Protein AF-A0A1J6K9T5-F1 (afdb_monomer_lite)

Radius of gyration: 29.62 Å; chains: 1; bounding box: 65×17×85 Å

Foldseek 3Di:
DVVVVVVVVVVVVVVVVVVVVVVLVVQCVVCVVVVHHSVPADSVNVVVVVVVCVVVVVVVVVVVVVVVVVVVVVVVVVVVVVVVVVVVVVD

InterPro domains:
  IPR015425 Formin, FH2 domain [PF02181] (2-58)
  IPR015425 Formin, FH2 domain [PS51444] (1-83)
  IPR042201 Formin, FH2 domain superfamily [G3DSA:1.20.58.2220] (1-91)
  IPR051144 Formin homology domain-containing protein [PTHR45733] (2-87)

pLDDT: mean 90.27, std 10.92, range [45.72, 98.5]

Structure (mmCIF, N/CA/C/O backbone):
data_AF-A0A1J6K9T5-F1
#
_entry.id   AF-A0A1J6K9T5-F1
#
loop_
_atom_site.group_PDB
_atom_site.id
_atom_site.type_symbol
_atom_site.label_atom_id
_atom_site.label_alt_id
_atom_site.label_comp_id
_atom_site.label_asym_id
_atom_site.label_entity_id
_atom_site.label_seq_id
_atom_site.pdbx_PDB_ins_code
_atom_site.Cartn_x
_atom_site.Cartn_y
_atom_site.Cartn_z
_atom_site.occupancy
_atom_site.B_iso_or_equiv
_atom_site.auth_seq_id
_atom_site.auth_comp_id
_atom_site.auth_asym_id
_atom_site.auth_atom_id
_atom_site.pdbx_PDB_model_num
ATOM 1 N N . ALA A 1 1 ? 36.178 0.119 -24.016 1.00 87.69 1 ALA A N 1
ATOM 2 C CA . ALA A 1 1 ? 35.759 1.183 -23.076 1.00 87.69 1 ALA A CA 1
ATOM 3 C C . ALA A 1 1 ? 34.384 1.752 -23.434 1.00 87.69 1 ALA A C 1
ATOM 5 O O . ALA A 1 1 ? 33.421 1.322 -22.823 1.00 87.69 1 ALA A O 1
ATOM 6 N N . LEU A 1 2 ? 34.241 2.648 -24.427 1.00 96.50 2 LEU A N 1
ATOM 7 C CA . LEU A 1 2 ? 32.929 3.256 -24.735 1.00 96.50 2 LEU A CA 1
ATOM 8 C C . LEU A 1 2 ? 31.887 2.240 -25.234 1.00 96.50 2 LEU A C 1
ATOM 10 O O . LEU A 1 2 ? 30.758 2.247 -24.765 1.00 96.50 2 LEU A O 1
ATOM 14 N N . LYS A 1 3 ? 32.263 1.342 -26.153 1.00 96.75 3 LYS A N 1
ATOM 15 C CA . LYS A 1 3 ? 31.347 0.308 -26.670 1.00 96.75 3 LYS A CA 1
ATOM 16 C C . LYS A 1 3 ? 30.861 -0.639 -25.571 1.00 96.75 3 LYS A C 1
ATOM 18 O O . LYS A 1 3 ? 29.675 -0.936 -25.504 1.00 96.75 3 LYS A O 1
ATOM 23 N N . ASP A 1 4 ? 31.769 -1.058 -24.694 1.00 96.69 4 ASP A N 1
ATOM 24 C CA . ASP A 1 4 ? 31.436 -1.942 -23.574 1.00 96.69 4 ASP A CA 1
ATOM 25 C C . ASP A 1 4 ? 30.520 -1.228 -22.581 1.00 96.69 4 ASP A C 1
ATOM 27 O O . ASP A 1 4 ? 29.524 -1.802 -22.156 1.00 96.69 4 ASP A O 1
ATOM 31 N N . PHE A 1 5 ? 30.808 0.041 -22.273 1.00 97.44 5 PHE A N 1
ATOM 32 C CA . PHE A 1 5 ? 29.944 0.875 -21.441 1.00 97.44 5 PHE A CA 1
ATOM 33 C C . PHE A 1 5 ? 28.528 0.980 -22.018 1.00 97.44 5 PHE A C 1
ATOM 35 O O . PHE A 1 5 ? 27.566 0.751 -21.293 1.00 97.44 5 PHE A O 1
ATOM 42 N N . LEU A 1 6 ? 28.396 1.268 -23.318 1.00 98.25 6 LEU A N 1
ATOM 43 C CA . LEU A 1 6 ? 27.092 1.376 -23.978 1.00 98.25 6 LEU A CA 1
ATOM 44 C C . LEU A 1 6 ? 26.312 0.058 -23.915 1.00 98.25 6 LEU A C 1
ATOM 46 O O . LEU A 1 6 ? 25.148 0.067 -23.534 1.00 98.25 6 LEU A O 1
ATOM 50 N N . CYS A 1 7 ? 26.963 -1.074 -24.196 1.00 97.75 7 CYS A N 1
ATOM 51 C CA . CYS A 1 7 ? 26.333 -2.394 -24.119 1.00 97.75 7 CYS A CA 1
ATOM 52 C C . CYS A 1 7 ? 25.801 -2.705 -22.706 1.00 97.75 7 CYS A C 1
ATOM 54 O O . CYS A 1 7 ? 24.668 -3.159 -22.548 1.00 97.75 7 CYS A O 1
ATOM 56 N N . HIS A 1 8 ? 26.589 -2.408 -21.666 1.00 98.00 8 HIS A N 1
ATOM 57 C CA . HIS A 1 8 ? 26.151 -2.596 -20.280 1.00 98.00 8 HIS A CA 1
ATOM 58 C C . HIS A 1 8 ? 24.998 -1.654 -19.922 1.00 98.00 8 HIS A C 1
ATOM 60 O O . HIS A 1 8 ? 23.993 -2.102 -19.376 1.00 98.00 8 HIS A O 1
ATOM 66 N N . ALA A 1 9 ? 25.109 -0.368 -20.266 1.00 98.31 9 ALA A N 1
ATOM 67 C CA . ALA A 1 9 ? 24.067 0.617 -19.994 1.00 98.31 9 ALA A CA 1
ATOM 68 C C . ALA A 1 9 ? 22.736 0.252 -20.675 1.00 98.31 9 ALA A C 1
ATOM 70 O O . ALA A 1 9 ? 21.679 0.367 -20.060 1.00 98.31 9 ALA A O 1
ATOM 71 N N . GLU A 1 10 ? 22.768 -0.247 -21.912 1.00 98.25 10 GLU A N 1
ATOM 72 C CA . GLU A 1 10 ? 21.577 -0.749 -22.607 1.00 98.25 10 GLU A CA 1
ATOM 73 C C . GLU A 1 10 ? 20.945 -1.953 -21.893 1.00 98.25 10 GLU A C 1
ATOM 75 O O . GLU A 1 10 ? 19.717 -2.046 -21.799 1.00 98.25 10 GLU A O 1
ATOM 80 N N . GLY A 1 11 ? 21.772 -2.866 -21.374 1.00 98.44 11 GLY A N 1
ATOM 81 C CA . GLY A 1 11 ? 21.319 -3.994 -20.560 1.00 98.44 11 GLY A CA 1
ATOM 82 C C . GLY A 1 11 ? 20.607 -3.539 -19.284 1.00 98.44 11 GLY A C 1
ATOM 83 O O . GLY A 1 11 ? 19.488 -3.979 -19.012 1.00 98.44 11 GLY A O 1
ATOM 84 N N . GLU A 1 12 ? 21.211 -2.603 -18.554 1.00 98.31 12 GLU A N 1
ATOM 85 C CA . GLU A 1 12 ? 20.643 -2.022 -17.332 1.00 98.31 12 GLU A CA 1
ATOM 86 C C . GLU A 1 12 ? 19.319 -1.299 -17.606 1.00 98.31 12 GLU A C 1
ATOM 88 O O . GLU A 1 12 ? 18.329 -1.527 -16.911 1.00 98.31 12 GLU A O 1
ATOM 93 N N . VAL A 1 13 ? 19.250 -0.487 -18.668 1.00 98.44 13 VAL A N 1
ATOM 94 C CA . VAL A 1 13 ? 18.012 0.206 -19.064 1.00 98.44 13 VAL A CA 1
ATOM 95 C C . VAL A 1 13 ? 16.906 -0.794 -19.399 1.00 98.44 13 VAL A C 1
ATOM 97 O O . VAL A 1 13 ? 15.757 -0.601 -18.997 1.00 98.44 13 VAL A O 1
ATOM 100 N N . ARG A 1 14 ? 17.232 -1.891 -20.093 1.00 98.44 14 ARG A N 1
ATOM 101 C CA . ARG A 1 14 ? 16.260 -2.946 -20.407 1.00 98.44 14 ARG A CA 1
ATOM 102 C C . ARG A 1 14 ? 15.752 -3.644 -19.146 1.00 98.44 14 ARG A C 1
ATOM 104 O O . ARG A 1 14 ? 14.546 -3.852 -19.027 1.00 98.44 14 ARG A O 1
ATOM 111 N N . SER A 1 15 ? 16.650 -3.977 -18.220 1.00 98.44 15 SER A N 1
ATOM 112 C CA . SER A 1 15 ? 16.305 -4.576 -16.924 1.00 98.44 15 SER A CA 1
ATOM 113 C C . SER A 1 15 ? 15.385 -3.654 -16.117 1.00 98.44 15 SER A C 1
ATOM 115 O O . SER A 1 15 ? 14.324 -4.069 -15.646 1.00 98.44 15 SER A O 1
ATOM 117 N N . LEU A 1 16 ? 15.722 -2.363 -16.055 1.00 98.25 16 LEU A N 1
ATOM 118 C CA . LEU A 1 16 ? 14.917 -1.355 -15.375 1.00 98.25 16 LEU A CA 1
ATOM 119 C C . LEU A 1 16 ? 13.522 -1.220 -16.003 1.00 98.25 16 LEU A C 1
ATOM 121 O O . LEU A 1 16 ? 12.522 -1.215 -15.287 1.00 98.25 16 LEU A O 1
ATOM 125 N N . ALA A 1 17 ? 13.427 -1.175 -17.334 1.00 98.19 17 ALA A N 1
ATOM 126 C CA . ALA A 1 17 ? 12.146 -1.111 -18.037 1.00 98.19 17 ALA A CA 1
ATOM 127 C C . ALA A 1 17 ? 11.266 -2.345 -17.761 1.00 98.19 17 ALA A C 1
ATOM 129 O O . ALA A 1 17 ? 10.057 -2.213 -17.550 1.00 98.19 17 ALA A O 1
ATOM 130 N N . GLN A 1 18 ? 11.862 -3.541 -17.712 1.00 98.19 18 GLN A N 1
ATOM 131 C CA . GLN A 1 18 ? 11.154 -4.773 -17.352 1.00 98.19 18 GLN A CA 1
ATOM 132 C C . GLN A 1 18 ? 10.633 -4.730 -15.913 1.00 98.19 18 GLN A C 1
ATOM 134 O O . GLN A 1 18 ? 9.482 -5.103 -15.672 1.00 98.19 18 GLN A O 1
ATOM 139 N N . LEU A 1 19 ? 11.442 -4.233 -14.973 1.00 97.44 19 LEU A N 1
ATOM 140 C CA . LEU A 1 19 ? 11.035 -4.063 -13.581 1.00 97.44 19 LEU A CA 1
ATOM 141 C C . LEU A 1 19 ? 9.839 -3.110 -13.463 1.00 97.44 19 LEU A C 1
ATOM 143 O O . LEU A 1 19 ? 8.829 -3.479 -12.865 1.00 97.44 19 LEU A O 1
ATOM 147 N N . TYR A 1 20 ? 9.913 -1.927 -14.078 1.00 95.00 20 TYR A N 1
ATOM 148 C CA . TYR A 1 20 ? 8.815 -0.954 -14.056 1.00 95.00 20 TYR A CA 1
ATOM 149 C C . TYR A 1 20 ? 7.536 -1.503 -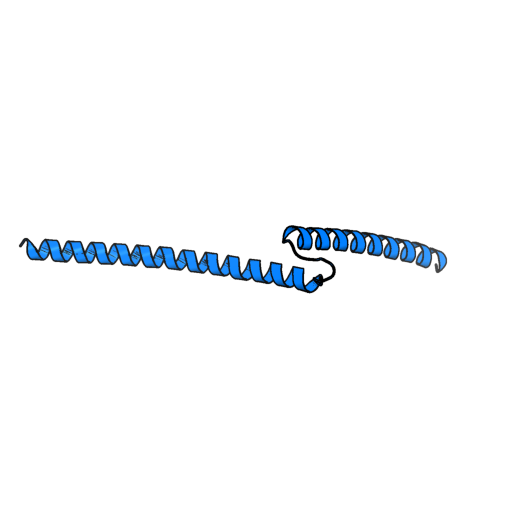14.696 1.00 95.00 20 TYR A C 1
ATOM 151 O O . TYR A 1 20 ? 6.452 -1.318 -14.148 1.00 95.00 20 TYR A O 1
ATOM 159 N N . SER A 1 21 ? 7.646 -2.242 -15.804 1.00 96.06 21 SER A N 1
ATOM 160 C CA . SER A 1 21 ? 6.495 -2.912 -16.422 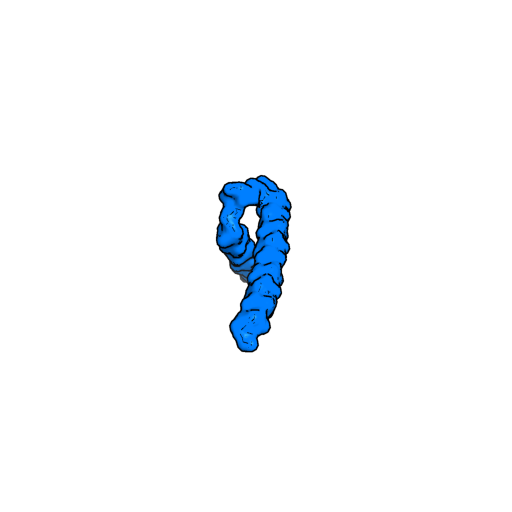1.00 96.06 21 SER A CA 1
ATOM 161 C C . SER A 1 21 ? 5.871 -3.974 -15.506 1.00 96.06 21 SER A C 1
ATOM 163 O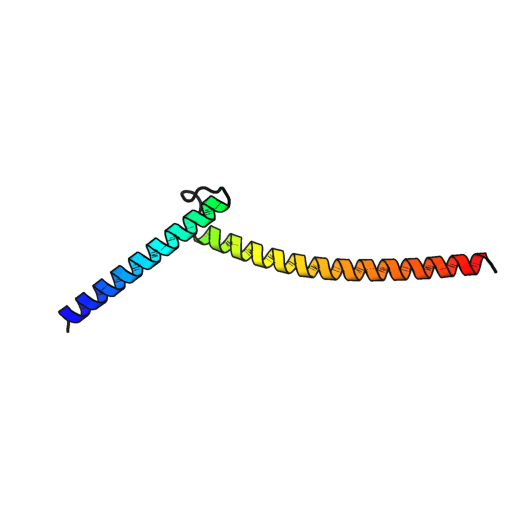 O . SER A 1 21 ? 4.647 -4.107 -15.439 1.00 96.06 21 SER A O 1
ATOM 165 N N . GLY A 1 22 ? 6.695 -4.742 -14.787 1.00 96.12 22 GLY A N 1
ATOM 166 C CA . GLY A 1 22 ? 6.225 -5.711 -13.797 1.00 96.12 22 GLY A CA 1
ATOM 167 C C . GLY A 1 22 ? 5.496 -5.042 -12.632 1.00 96.12 22 GLY A C 1
ATOM 168 O O . GLY A 1 22 ? 4.387 -5.446 -12.289 1.00 96.12 22 GLY A O 1
ATOM 169 N N . VAL A 1 23 ? 6.088 -3.989 -12.067 1.00 92.94 23 VAL A N 1
ATOM 170 C CA . VAL A 1 23 ? 5.491 -3.223 -10.965 1.00 92.94 23 VAL A CA 1
ATOM 171 C C . VAL A 1 23 ? 4.174 -2.578 -11.394 1.00 92.94 23 VAL A C 1
ATOM 173 O O . VAL A 1 23 ? 3.187 -2.737 -10.682 1.00 92.94 23 VAL A O 1
ATOM 176 N N . GLY A 1 24 ? 4.123 -1.933 -12.564 1.00 91.94 24 GLY A N 1
ATOM 177 C CA . GLY A 1 24 ? 2.901 -1.306 -13.081 1.00 91.94 24 GLY A CA 1
ATOM 178 C C . GLY A 1 24 ? 1.731 -2.289 -13.173 1.00 91.94 24 GLY A C 1
ATOM 179 O O . GLY A 1 24 ? 0.677 -2.047 -12.597 1.00 91.94 24 GLY A O 1
ATOM 180 N N . ARG A 1 25 ? 1.948 -3.472 -13.765 1.00 94.44 25 ARG A N 1
ATOM 181 C CA . ARG A 1 25 ? 0.905 -4.513 -13.855 1.00 94.44 25 ARG A CA 1
ATOM 182 C C . ARG A 1 25 ? 0.420 -5.010 -12.492 1.00 94.44 25 ARG A C 1
ATOM 184 O O . ARG A 1 25 ? -0.767 -5.292 -12.326 1.00 94.44 25 ARG A O 1
ATOM 191 N N . ASN A 1 26 ? 1.324 -5.135 -11.522 1.00 92.12 26 ASN A N 1
ATOM 192 C CA . ASN A 1 26 ? 0.960 -5.551 -10.167 1.00 92.12 26 ASN A CA 1
ATOM 193 C C . ASN A 1 26 ? 0.102 -4.489 -9.466 1.00 92.12 26 ASN A C 1
ATOM 195 O O . ASN A 1 26 ? -0.850 -4.830 -8.768 1.00 92.12 26 ASN A O 1
ATOM 199 N N . VAL A 1 27 ? 0.427 -3.212 -9.667 1.00 90.88 27 VAL A N 1
ATOM 200 C CA . VAL A 1 27 ? -0.328 -2.074 -9.129 1.00 90.88 27 VAL A CA 1
ATOM 201 C C . VAL A 1 27 ? -1.718 -2.016 -9.744 1.00 90.88 27 VAL A C 1
ATOM 203 O O . VAL A 1 27 ? -2.693 -1.981 -8.998 1.00 90.88 27 VAL A O 1
ATOM 206 N N . ASP A 1 28 ? -1.819 -2.102 -11.071 1.00 91.75 28 ASP A N 1
ATOM 207 C CA . ASP A 1 28 ? -3.104 -2.122 -11.775 1.00 91.75 28 ASP A CA 1
ATOM 208 C C . ASP A 1 28 ? -3.989 -3.267 -11.268 1.00 91.75 28 ASP A C 1
ATOM 210 O O . ASP A 1 28 ? -5.167 -3.073 -10.977 1.00 91.75 28 ASP A O 1
ATOM 214 N N . SER A 1 29 ? -3.404 -4.456 -11.077 1.00 91.12 29 SER A N 1
ATOM 215 C CA . SER A 1 29 ? -4.115 -5.620 -10.531 1.00 91.12 29 SER A CA 1
ATOM 216 C C . SER A 1 29 ? -4.647 -5.371 -9.118 1.00 91.12 29 SER A C 1
ATOM 218 O O . SER A 1 29 ? -5.748 -5.806 -8.785 1.00 91.12 29 SER A O 1
ATOM 220 N N . LEU A 1 30 ? -3.883 -4.667 -8.280 1.00 88.25 30 LEU A N 1
ATOM 221 C CA . LEU A 1 30 ? -4.306 -4.324 -6.927 1.00 88.25 30 LEU A CA 1
ATOM 222 C C . LEU A 1 30 ? -5.437 -3.289 -6.929 1.00 88.25 30 LEU A C 1
ATOM 224 O O . LEU A 1 30 ? -6.394 -3.441 -6.175 1.00 88.25 30 LEU A O 1
ATOM 228 N N . ILE A 1 31 ? -5.344 -2.265 -7.779 1.00 89.69 31 ILE A N 1
ATOM 229 C CA . ILE A 1 31 ? -6.394 -1.250 -7.946 1.00 89.69 31 ILE A CA 1
ATOM 230 C C . ILE A 1 31 ? -7.701 -1.930 -8.382 1.00 89.69 31 ILE A C 1
ATOM 232 O O . ILE A 1 31 ? -8.742 -1.734 -7.755 1.00 89.69 31 ILE A O 1
ATOM 236 N N . LEU A 1 32 ? -7.624 -2.820 -9.377 1.00 90.12 32 LEU A N 1
ATOM 237 C CA . LEU A 1 32 ? -8.768 -3.600 -9.855 1.00 90.12 32 LEU A CA 1
ATOM 238 C C . LEU A 1 32 ? -9.353 -4.524 -8.780 1.00 90.12 32 LEU A C 1
ATOM 240 O O . LEU A 1 32 ? -10.572 -4.657 -8.694 1.00 90.12 32 LEU A O 1
ATOM 244 N N . TYR A 1 33 ? -8.517 -5.150 -7.944 1.00 86.75 33 TYR A N 1
ATOM 245 C CA . TYR A 1 33 ? -8.978 -6.004 -6.842 1.00 86.75 33 TYR A CA 1
ATOM 246 C C . TYR A 1 33 ? -9.883 -5.247 -5.858 1.00 86.75 33 TYR A C 1
ATOM 248 O O . TYR A 1 33 ? -10.851 -5.812 -5.351 1.00 86.75 33 TYR A O 1
ATOM 256 N N . PHE A 1 34 ? -9.604 -3.965 -5.620 1.00 83.69 34 PHE A N 1
ATOM 257 C CA . PHE A 1 34 ? -10.440 -3.100 -4.787 1.00 83.69 34 PHE A CA 1
ATOM 258 C C . PHE A 1 34 ? -11.609 -2.447 -5.545 1.00 83.69 34 PHE A C 1
ATOM 260 O O . PHE A 1 34 ? -12.358 -1.679 -4.947 1.00 83.69 34 PHE A O 1
ATOM 267 N N . GLY A 1 35 ? -11.809 -2.779 -6.826 1.00 86.31 35 GLY A N 1
ATOM 268 C CA . GLY A 1 35 ? -12.910 -2.267 -7.647 1.00 86.31 35 GLY A CA 1
ATOM 269 C C . GLY A 1 35 ? -12.707 -0.841 -8.163 1.00 86.31 35 GLY A C 1
ATOM 270 O O . GLY A 1 35 ? -13.671 -0.207 -8.585 1.00 86.31 35 GLY A O 1
ATOM 271 N N . GLU A 1 36 ? -11.475 -0.339 -8.125 1.00 87.75 36 GLU A N 1
ATOM 272 C CA . GLU A 1 36 ? -11.114 0.997 -8.595 1.00 87.75 36 GLU A CA 1
ATOM 273 C C . GLU A 1 36 ? -10.628 0.962 -10.054 1.00 87.75 36 GLU A C 1
ATOM 275 O O . GLU A 1 36 ? -10.257 -0.084 -10.591 1.00 87.75 36 GLU A O 1
ATOM 280 N N . ASP A 1 37 ? -10.617 2.126 -10.706 1.00 89.62 37 ASP A N 1
ATOM 281 C CA . ASP A 1 37 ? -10.127 2.291 -12.079 1.00 89.62 37 ASP A CA 1
ATOM 282 C C . ASP A 1 37 ? -8.630 2.677 -12.088 1.00 89.62 37 ASP A C 1
ATOM 284 O O . ASP A 1 37 ? -8.288 3.770 -11.616 1.00 89.62 37 ASP A O 1
ATOM 288 N N . PRO A 1 38 ? -7.724 1.848 -12.654 1.00 89.69 38 PRO A N 1
ATOM 289 C CA . PRO A 1 38 ? -6.296 2.161 -12.761 1.00 89.69 38 PRO A CA 1
ATOM 290 C C . PRO A 1 38 ? -5.986 3.467 -13.496 1.00 89.69 38 PRO A C 1
ATOM 292 O O . PRO A 1 38 ? -5.035 4.157 -13.140 1.00 89.69 38 PRO A O 1
ATOM 295 N N . ALA A 1 39 ? -6.814 3.877 -14.464 1.00 89.62 39 ALA A N 1
ATOM 296 C CA . ALA A 1 39 ? -6.615 5.139 -15.182 1.00 89.62 39 ALA A CA 1
ATOM 297 C C . ALA A 1 39 ? -6.868 6.375 -14.301 1.00 89.62 39 ALA A C 1
ATOM 299 O O . ALA A 1 39 ? -6.507 7.496 -14.668 1.00 89.62 39 ALA A O 1
ATOM 300 N N . ARG A 1 40 ? -7.507 6.183 -13.144 1.00 87.50 40 ARG A N 1
ATOM 301 C CA . ARG A 1 40 ? -7.925 7.244 -12.222 1.00 87.50 40 ARG A CA 1
ATOM 302 C C . ARG A 1 40 ? -7.219 7.171 -10.871 1.00 87.50 40 ARG A C 1
ATOM 304 O O . ARG A 1 40 ? -7.479 8.024 -10.024 1.00 87.50 40 ARG A O 1
ATOM 311 N N . CYS A 1 41 ? -6.340 6.190 -10.668 1.00 86.06 41 CYS A N 1
ATOM 312 C CA . CYS A 1 41 ? -5.664 5.949 -9.401 1.00 86.06 41 CYS A CA 1
ATOM 313 C C . CYS A 1 41 ? -4.135 5.974 -9.586 1.00 86.06 41 CYS A C 1
ATOM 315 O O . CYS A 1 41 ? -3.555 5.007 -10.078 1.00 86.06 41 CYS A O 1
ATOM 317 N N . PRO A 1 42 ? -3.456 7.068 -9.195 1.00 86.12 42 PRO A N 1
ATOM 318 C CA . PRO A 1 42 ? -1.999 7.130 -9.206 1.00 86.12 42 PRO A CA 1
ATOM 319 C C . PRO A 1 42 ? -1.381 6.088 -8.269 1.00 86.12 42 PRO A C 1
ATOM 321 O O . PRO A 1 42 ? -1.906 5.811 -7.187 1.00 86.12 42 PRO A O 1
ATOM 324 N N . PHE A 1 43 ? -0.213 5.563 -8.636 1.00 82.88 43 PHE A N 1
ATOM 325 C CA . PHE A 1 43 ? 0.514 4.578 -7.831 1.00 82.88 43 PHE A CA 1
ATOM 326 C C . PHE A 1 43 ? 0.759 5.054 -6.390 1.00 82.88 43 PHE A C 1
ATOM 328 O O . PHE A 1 43 ? 0.578 4.303 -5.431 1.00 82.88 43 PHE A O 1
ATOM 335 N N . GLU A 1 44 ? 1.115 6.324 -6.214 1.00 86.38 44 GLU A N 1
ATOM 336 C CA . GLU A 1 44 ? 1.379 6.933 -4.912 1.00 86.38 44 GLU A CA 1
ATOM 337 C C . GLU A 1 44 ? 0.143 6.905 -4.009 1.00 86.38 44 GLU A C 1
ATOM 339 O O . GLU A 1 44 ? 0.261 6.700 -2.797 1.00 86.38 44 GLU A O 1
ATOM 344 N N . GLN A 1 45 ? -1.048 7.067 -4.593 1.00 85.62 45 GLN A N 1
ATOM 345 C CA . GLN A 1 45 ? -2.307 6.987 -3.863 1.00 85.62 45 GLN A CA 1
ATOM 346 C C . GLN A 1 45 ? -2.540 5.566 -3.348 1.00 85.62 45 GLN A C 1
ATOM 348 O O . GLN A 1 45 ? -2.891 5.403 -2.181 1.00 85.62 45 GLN A O 1
ATOM 353 N N . VAL A 1 46 ? -2.274 4.541 -4.163 1.00 85.62 46 VAL A N 1
ATOM 354 C CA . VAL A 1 46 ? -2.379 3.131 -3.749 1.00 85.62 46 VAL A CA 1
ATOM 355 C C . VAL A 1 46 ? -1.484 2.852 -2.543 1.00 85.62 46 VAL A C 1
ATOM 357 O O . VAL A 1 46 ? -1.940 2.321 -1.528 1.00 85.62 46 VAL A O 1
ATOM 360 N N . ILE A 1 47 ? -0.217 3.263 -2.620 1.00 88.00 47 ILE A N 1
ATOM 361 C CA . ILE A 1 47 ? 0.752 3.054 -1.538 1.00 88.00 47 ILE A CA 1
ATOM 362 C C . ILE A 1 47 ? 0.349 3.817 -0.272 1.00 88.00 47 ILE A C 1
ATOM 364 O O . ILE A 1 47 ? 0.402 3.256 0.826 1.00 88.00 47 ILE A O 1
ATOM 368 N N . SER A 1 48 ? -0.087 5.071 -0.411 1.00 89.00 48 SER A N 1
ATOM 369 C CA . SER A 1 48 ? -0.563 5.884 0.711 1.00 89.00 48 SER A CA 1
ATOM 370 C C . SER A 1 48 ? -1.768 5.238 1.400 1.00 89.00 48 SER A C 1
ATOM 372 O O . SER A 1 48 ? -1.782 5.099 2.625 1.00 89.00 48 SER A O 1
ATOM 374 N N . THR A 1 49 ? -2.739 4.751 0.624 1.00 86.94 49 THR A N 1
ATOM 375 C CA . THR A 1 49 ? -3.924 4.058 1.141 1.00 86.94 49 THR A CA 1
ATOM 376 C C . THR A 1 49 ? -3.547 2.808 1.933 1.00 86.94 49 THR A C 1
ATOM 378 O O . THR A 1 49 ? -3.978 2.667 3.078 1.00 86.94 49 THR A O 1
ATOM 381 N N . LEU A 1 50 ? -2.692 1.932 1.391 1.00 89.06 50 LEU A N 1
ATOM 382 C CA . LEU A 1 50 ? -2.239 0.725 2.099 1.00 89.06 50 LEU A CA 1
ATOM 383 C C . LEU A 1 50 ? -1.490 1.058 3.393 1.00 89.06 50 LEU A C 1
ATOM 385 O O . LEU A 1 50 ? -1.691 0.413 4.427 1.00 89.06 50 LEU A O 1
ATOM 389 N N . LEU A 1 51 ? -0.622 2.072 3.348 1.00 93.00 51 LEU A N 1
ATOM 390 C CA . LEU A 1 51 ? 0.136 2.515 4.512 1.00 93.00 51 LEU A CA 1
ATOM 391 C C . LEU A 1 51 ? -0.794 3.035 5.613 1.00 93.00 51 LEU A C 1
ATOM 393 O O . LEU A 1 51 ? -0.618 2.678 6.782 1.00 93.00 51 LEU A O 1
ATOM 397 N N . ASN A 1 52 ? -1.783 3.848 5.244 1.00 92.38 52 ASN A N 1
ATOM 398 C CA . ASN A 1 52 ? -2.765 4.395 6.172 1.00 92.38 52 ASN A CA 1
ATOM 399 C C . ASN A 1 52 ? -3.651 3.293 6.753 1.00 92.38 52 ASN A C 1
ATOM 401 O O . ASN A 1 52 ? -3.786 3.224 7.974 1.00 92.38 52 ASN A O 1
ATOM 405 N N . PHE A 1 53 ? -4.148 2.375 5.920 1.00 91.88 53 PHE A N 1
ATOM 406 C CA . PHE A 1 53 ? -4.914 1.216 6.375 1.00 91.88 53 PHE A CA 1
ATOM 407 C C . PHE A 1 53 ? -4.136 0.407 7.416 1.00 91.88 53 PHE A C 1
ATOM 409 O O . PHE A 1 53 ? -4.637 0.175 8.512 1.00 91.88 53 PHE A O 1
ATOM 416 N N . ARG A 1 54 ? -2.875 0.050 7.132 1.00 96.00 54 ARG A N 1
ATOM 417 C CA . ARG A 1 54 ? -2.030 -0.696 8.078 1.00 96.00 54 ARG A CA 1
ATOM 418 C C . ARG A 1 54 ? -1.863 0.044 9.406 1.00 96.00 54 ARG A C 1
ATOM 420 O O . ARG A 1 54 ? -1.904 -0.577 10.466 1.00 96.00 54 ARG A O 1
ATOM 427 N N . ARG A 1 55 ? -1.634 1.361 9.361 1.00 97.88 55 ARG A N 1
ATOM 428 C CA . ARG A 1 55 ? -1.480 2.190 10.568 1.00 97.88 55 ARG A CA 1
ATOM 429 C C . ARG A 1 55 ? -2.759 2.197 11.398 1.00 97.88 55 ARG A C 1
ATOM 431 O O . ARG A 1 55 ? -2.700 1.877 12.581 1.00 97.88 55 ARG A O 1
ATOM 438 N N . MET A 1 56 ? -3.891 2.500 10.768 1.00 97.62 56 MET A N 1
ATOM 439 C CA . MET A 1 56 ? -5.194 2.562 11.430 1.00 97.62 56 MET A CA 1
ATOM 440 C C . MET A 1 56 ? -5.615 1.200 11.983 1.00 97.62 56 MET A C 1
ATOM 442 O O . MET A 1 56 ? -6.090 1.121 13.109 1.00 97.62 56 MET A O 1
ATOM 446 N N . PHE A 1 57 ? -5.385 0.120 11.236 1.00 97.75 57 PHE A N 1
ATOM 447 C CA . PHE A 1 57 ? -5.706 -1.235 11.673 1.00 97.75 57 PHE A CA 1
ATOM 448 C C . PHE A 1 57 ? -4.923 -1.633 12.932 1.00 97.75 57 PHE A C 1
ATOM 450 O O . PHE A 1 57 ? -5.501 -2.133 13.894 1.00 97.75 57 PHE A O 1
ATOM 457 N N . ASN A 1 58 ? -3.614 -1.363 12.964 1.00 98.25 58 ASN A N 1
ATOM 458 C CA . ASN A 1 58 ? -2.791 -1.638 14.143 1.00 98.25 58 ASN A CA 1
ATOM 459 C C . ASN A 1 58 ? -3.194 -0.781 15.348 1.00 98.25 58 ASN A C 1
ATOM 461 O O . ASN A 1 58 ? -3.178 -1.266 16.478 1.00 98.25 58 ASN A O 1
ATOM 465 N N . GLN A 1 59 ? -3.560 0.479 15.111 1.00 98.25 59 GLN A N 1
ATOM 466 C CA . GLN A 1 59 ? -4.058 1.361 16.159 1.00 98.25 59 GLN A CA 1
ATOM 467 C C . GLN A 1 59 ? -5.379 0.837 16.741 1.00 98.25 59 GLN A C 1
ATOM 469 O O . GLN A 1 59 ? -5.475 0.661 17.952 1.00 98.25 59 GLN A O 1
ATOM 474 N N . ALA A 1 60 ? -6.348 0.501 15.887 1.00 98.50 60 ALA A N 1
ATOM 475 C CA . ALA A 1 60 ? -7.632 -0.056 16.305 1.00 98.50 60 ALA A CA 1
ATOM 476 C C . ALA A 1 60 ? -7.464 -1.380 17.067 1.00 98.50 60 ALA A C 1
ATOM 478 O O . ALA A 1 60 ? -8.153 -1.623 18.053 1.00 98.50 60 ALA A O 1
ATOM 479 N N . LEU A 1 61 ? -6.515 -2.231 16.659 1.00 98.12 61 LEU A N 1
ATOM 480 C CA . LEU A 1 61 ? -6.197 -3.463 17.384 1.00 98.12 61 LEU A CA 1
ATOM 481 C C . LEU A 1 61 ? -5.757 -3.180 18.827 1.00 98.12 61 LEU A C 1
ATOM 483 O O . LEU A 1 61 ? -6.191 -3.866 19.754 1.00 98.12 61 LEU A O 1
ATOM 487 N N . GLU A 1 62 ? -4.898 -2.184 19.021 1.00 98.19 62 GLU A N 1
ATOM 488 C CA . GLU A 1 62 ? -4.413 -1.805 20.347 1.00 98.19 62 GLU A CA 1
ATOM 489 C C . GLU A 1 62 ? -5.512 -1.147 21.194 1.00 98.19 62 GLU A C 1
ATOM 491 O O . GLU A 1 62 ? -5.664 -1.459 22.376 1.00 98.19 62 GLU A O 1
ATOM 496 N N . GLU A 1 63 ? -6.319 -0.278 20.588 1.00 98.31 63 GLU A N 1
ATOM 497 C CA . GLU A 1 63 ? -7.469 0.357 21.240 1.00 98.31 63 GLU A CA 1
ATOM 498 C C . GLU A 1 63 ? -8.503 -0.682 21.694 1.00 98.31 63 GLU A C 1
ATOM 500 O O . GLU A 1 63 ? -8.921 -0.664 22.853 1.00 98.31 63 GLU A O 1
ATOM 505 N N . ASN A 1 64 ? -8.824 -1.662 20.844 1.00 98.25 64 ASN A N 1
ATOM 506 C CA . ASN A 1 64 ? -9.742 -2.751 21.179 1.00 98.25 64 ASN A CA 1
ATOM 507 C C . ASN A 1 64 ? -9.240 -3.585 22.367 1.00 98.25 64 ASN A C 1
ATOM 509 O O . ASN A 1 64 ? -10.020 -3.937 23.250 1.00 98.25 64 ASN A O 1
ATOM 513 N N . ARG A 1 65 ? -7.934 -3.879 22.437 1.00 97.94 65 ARG A N 1
ATOM 514 C CA . ARG A 1 65 ? -7.346 -4.613 23.575 1.00 97.94 65 ARG A CA 1
ATOM 515 C C . ARG A 1 65 ? -7.499 -3.854 24.889 1.00 97.94 65 ARG A C 1
ATOM 517 O O . ARG A 1 65 ? -7.870 -4.451 25.899 1.00 97.94 65 ARG A O 1
ATOM 524 N N . LYS A 1 66 ? -7.234 -2.545 24.877 1.00 97.81 66 LYS A N 1
ATOM 525 C CA . LYS A 1 66 ? -7.400 -1.684 26.058 1.00 97.81 66 LYS A CA 1
ATOM 526 C C . LYS A 1 66 ? -8.858 -1.614 26.496 1.00 97.81 66 LYS A C 1
ATOM 528 O O . LYS A 1 66 ? -9.124 -1.699 27.693 1.00 97.81 66 LY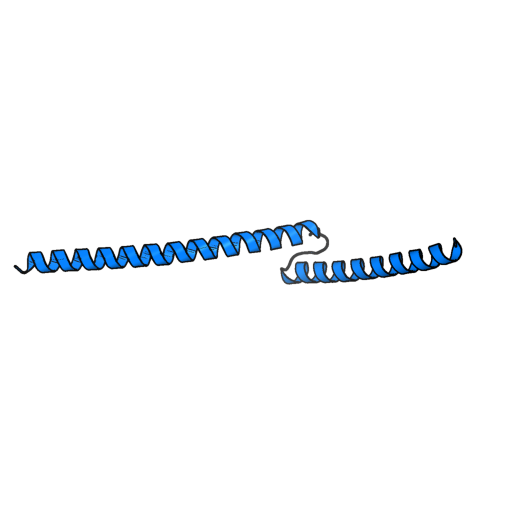S A O 1
ATOM 533 N N . GLN A 1 67 ? -9.778 -1.500 25.539 1.00 98.06 67 GLN A N 1
ATOM 534 C CA . GLN A 1 67 ? -11.210 -1.451 25.807 1.00 98.06 67 GLN A CA 1
ATOM 535 C C . GLN A 1 67 ? -11.700 -2.740 26.480 1.00 98.06 67 GLN A C 1
ATOM 537 O O . GLN A 1 67 ? -12.333 -2.667 27.529 1.00 98.06 67 GLN A O 1
ATOM 542 N N . ILE A 1 68 ? -11.322 -3.909 25.950 1.00 97.31 68 ILE A N 1
ATOM 543 C CA . ILE A 1 68 ? -11.686 -5.216 26.525 1.00 97.31 68 ILE A CA 1
ATOM 544 C C . ILE A 1 68 ? -11.194 -5.343 27.974 1.00 97.31 68 ILE A C 1
ATOM 546 O O . ILE A 1 68 ? -11.945 -5.754 28.857 1.00 97.31 68 ILE A O 1
ATOM 550 N N . GLU A 1 69 ? -9.940 -4.974 28.247 1.00 96.69 69 GLU A N 1
ATOM 551 C CA . GLU A 1 69 ? -9.380 -5.064 29.601 1.00 96.69 69 GLU A CA 1
ATOM 552 C C . GLU A 1 69 ? -10.052 -4.082 30.574 1.00 96.69 69 GLU A C 1
ATOM 554 O O . GLU A 1 69 ? -10.267 -4.407 31.746 1.00 96.69 69 GLU A O 1
ATOM 559 N N . PHE A 1 70 ? -10.406 -2.884 30.103 1.00 96.56 70 PHE A N 1
ATOM 560 C CA . PHE A 1 70 ? -11.138 -1.902 30.898 1.00 96.56 70 PHE A CA 1
ATOM 561 C C . PHE A 1 70 ? -12.552 -2.389 31.240 1.00 96.56 70 PHE A C 1
ATOM 563 O O . PHE A 1 70 ? -12.952 -2.341 32.405 1.00 96.56 70 PHE A O 1
ATOM 570 N N . GLU A 1 71 ? -13.286 -2.903 30.252 1.00 96.69 71 GLU A N 1
ATOM 571 C CA . GLU A 1 71 ? -14.633 -3.449 30.434 1.00 96.69 71 GLU A CA 1
ATOM 572 C C . GLU A 1 71 ? -14.637 -4.649 31.384 1.00 96.69 71 GLU A C 1
ATOM 574 O O . GLU A 1 71 ? -15.469 -4.705 32.291 1.00 96.69 71 GLU A O 1
ATOM 579 N N . ARG A 1 72 ? -13.655 -5.554 31.260 1.00 95.81 72 ARG A N 1
ATOM 580 C CA . ARG A 1 72 ? -13.482 -6.693 32.173 1.00 95.81 72 ARG A CA 1
ATOM 581 C C . ARG A 1 72 ? -13.315 -6.236 33.625 1.00 95.81 72 ARG A C 1
ATOM 583 O O . ARG A 1 72 ? -14.036 -6.702 34.504 1.00 95.81 72 ARG A O 1
ATOM 590 N N . LYS A 1 73 ? -12.407 -5.287 33.884 1.00 95.44 73 LYS A N 1
ATOM 591 C CA . LYS A 1 73 ? -12.173 -4.751 35.240 1.00 95.44 73 LYS A CA 1
ATOM 592 C C . LYS A 1 73 ? -13.397 -4.041 35.806 1.00 95.44 73 LYS A C 1
ATOM 594 O O . LYS A 1 73 ? -13.671 -4.148 37.001 1.00 95.44 73 LYS A O 1
ATOM 599 N N . LYS A 1 74 ? -14.117 -3.297 34.965 1.00 95.50 74 LYS A N 1
ATOM 600 C CA . LYS A 1 74 ? -15.343 -2.605 35.365 1.00 95.50 74 LYS A CA 1
ATOM 601 C C . LYS A 1 74 ? -16.419 -3.609 35.787 1.00 95.50 74 LYS A C 1
ATOM 603 O O . LYS A 1 74 ? -16.957 -3.471 36.882 1.00 95.50 74 LYS A O 1
ATOM 608 N N . ALA A 1 75 ? -16.650 -4.648 34.985 1.00 94.12 75 ALA A N 1
ATOM 609 C CA . ALA A 1 75 ? -17.610 -5.705 35.296 1.00 94.12 75 ALA A CA 1
ATOM 610 C C . ALA A 1 75 ? -17.254 -6.462 36.590 1.00 94.12 75 ALA A C 1
ATOM 612 O O . ALA A 1 75 ? -18.126 -6.725 37.415 1.00 94.12 75 ALA A O 1
ATOM 613 N N . GLU A 1 76 ? -15.971 -6.763 36.815 1.00 93.25 76 GLU A N 1
ATOM 614 C CA . GLU A 1 76 ? -15.499 -7.402 38.055 1.00 93.25 76 GLU A CA 1
ATOM 615 C C . GLU A 1 76 ? -15.749 -6.534 39.293 1.00 93.25 76 GLU A C 1
ATOM 617 O O . GLU A 1 76 ? -16.182 -7.035 40.335 1.00 93.25 76 GLU A O 1
ATOM 622 N N . LYS A 1 77 ? -15.511 -5.223 39.182 1.00 92.88 77 LYS A N 1
ATOM 623 C CA . LYS A 1 77 ? -15.751 -4.279 40.275 1.00 92.88 77 LYS A CA 1
ATOM 624 C C . LYS A 1 77 ? -17.243 -4.145 40.591 1.00 92.88 77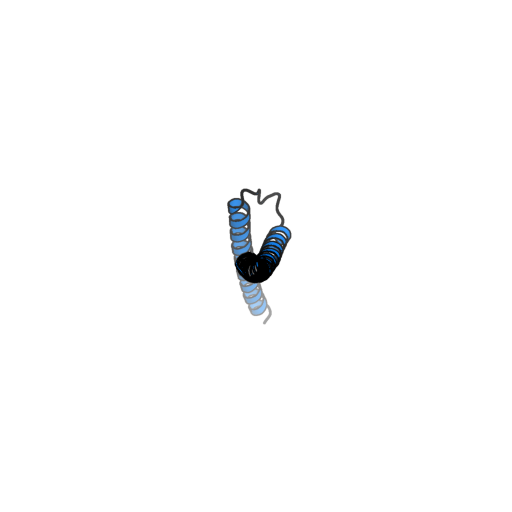 LYS A C 1
ATOM 626 O O . LYS A 1 77 ? -17.613 -4.231 41.759 1.00 92.88 77 LYS A O 1
ATOM 631 N N . GLU A 1 78 ? -18.087 -3.995 39.570 1.00 92.12 78 GLU A N 1
ATOM 632 C CA . GLU A 1 78 ? -19.547 -3.921 39.725 1.00 92.12 78 GLU A CA 1
ATOM 633 C C . GLU A 1 78 ? -20.116 -5.213 40.339 1.00 92.12 78 GLU A C 1
ATOM 635 O O . GLU A 1 78 ? -20.960 -5.162 41.234 1.00 92.12 78 GLU A O 1
ATOM 640 N N . ALA A 1 79 ? -19.606 -6.385 39.942 1.00 90.94 79 ALA A N 1
ATOM 641 C CA . ALA A 1 79 ? -20.004 -7.664 40.532 1.00 90.94 79 ALA A CA 1
ATOM 642 C C . ALA A 1 79 ? -19.634 -7.774 42.024 1.00 90.94 79 ALA A C 1
ATOM 644 O O . ALA A 1 79 ? -20.414 -8.311 42.815 1.00 90.94 79 ALA A O 1
ATOM 645 N N . LEU A 1 80 ? -18.467 -7.256 42.426 1.00 90.06 80 LEU A N 1
ATOM 646 C CA . LEU A 1 80 ? -18.046 -7.230 43.828 1.00 90.06 80 LEU A CA 1
ATOM 647 C C . LEU A 1 80 ? -18.891 -6.258 44.664 1.00 90.06 80 LEU A C 1
ATOM 649 O O . LEU A 1 80 ? -19.242 -6.573 45.802 1.00 90.06 80 LEU A O 1
ATOM 653 N N . GLU A 1 81 ? -19.216 -5.084 44.120 1.00 87.25 81 GLU A N 1
ATOM 654 C CA . GLU A 1 81 ? -20.073 -4.093 44.783 1.00 87.25 81 GLU A CA 1
ATOM 655 C C . GLU A 1 81 ? -21.495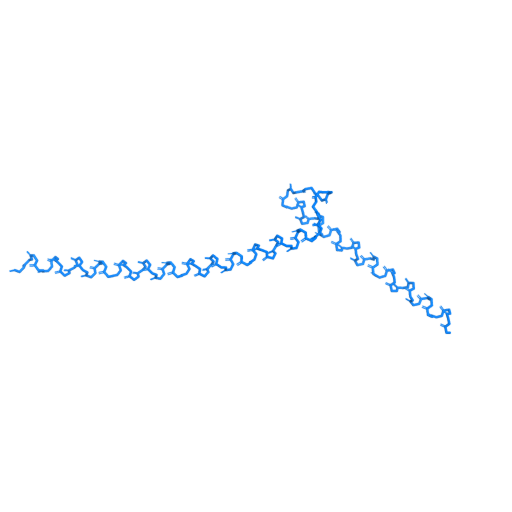 -4.633 44.991 1.00 87.25 81 GLU A C 1
ATOM 657 O O . GLU A 1 81 ? -22.000 -4.570 46.113 1.00 87.25 81 GLU A O 1
ATOM 662 N N . ASN A 1 82 ? -22.081 -5.278 43.975 1.00 81.56 82 ASN A N 1
ATOM 663 C CA . ASN A 1 82 ? -23.400 -5.916 44.068 1.00 81.56 82 ASN A CA 1
ATOM 664 C C . ASN A 1 82 ? -23.440 -7.081 45.076 1.00 81.56 82 ASN A C 1
ATOM 666 O O . ASN A 1 82 ? -24.441 -7.285 45.763 1.00 81.56 82 ASN A O 1
ATOM 670 N N . GLN A 1 83 ? -22.354 -7.850 45.209 1.00 76.88 83 GLN A N 1
ATOM 671 C CA . GLN A 1 83 ? -22.274 -8.887 46.244 1.00 76.88 83 GLN A CA 1
ATOM 672 C C . GLN A 1 83 ? -22.208 -8.287 47.654 1.00 76.88 83 GLN A C 1
ATOM 674 O O . GLN A 1 83 ? -22.877 -8.789 48.558 1.00 76.88 83 GLN A O 1
ATOM 679 N N . LYS A 1 84 ? -21.460 -7.193 47.851 1.00 72.25 84 LYS A N 1
ATOM 680 C CA . LYS A 1 84 ? -21.347 -6.523 49.157 1.00 72.25 84 LYS A CA 1
ATOM 681 C C . LYS A 1 84 ? -22.669 -5.912 49.626 1.00 72.25 84 LYS A C 1
ATOM 683 O O . LYS A 1 84 ? -23.008 -6.066 50.798 1.00 72.25 84 LYS A O 1
ATOM 688 N N . THR A 1 85 ? -23.430 -5.272 48.740 1.00 65.62 85 THR A N 1
ATOM 689 C CA . THR A 1 85 ? -24.760 -4.733 49.074 1.00 65.62 85 THR A CA 1
ATOM 690 C C . THR A 1 85 ? -25.752 -5.847 49.412 1.00 65.62 85 THR A C 1
ATOM 692 O O . THR A 1 85 ? -26.408 -5.776 50.446 1.00 65.62 85 THR A O 1
ATOM 695 N N . SER A 1 86 ? -25.762 -6.948 48.652 1.00 64.31 86 SER A N 1
ATOM 696 C CA . SER A 1 86 ? -26.641 -8.096 48.937 1.00 64.31 86 SER A CA 1
ATOM 697 C C . SER A 1 86 ? -26.326 -8.846 50.246 1.00 64.31 86 SER A C 1
ATOM 699 O O . SER A 1 86 ? -27.195 -9.526 50.795 1.00 64.31 86 SER A O 1
ATOM 701 N N . HIS A 1 87 ? -25.092 -8.742 50.756 1.00 58.59 87 HIS A N 1
ATOM 702 C CA . HIS A 1 87 ? -24.694 -9.310 52.049 1.00 58.59 87 HIS A CA 1
ATOM 703 C C . HIS A 1 87 ? -25.079 -8.389 53.220 1.00 58.59 87 HIS A C 1
ATOM 705 O O . HIS A 1 87 ? -25.491 -8.869 54.273 1.00 58.59 87 HIS A O 1
ATOM 711 N N . SER A 1 88 ? -25.018 -7.069 53.013 1.00 59.62 88 SER A N 1
ATOM 712 C CA . SER A 1 88 ? -25.437 -6.067 54.002 1.00 59.62 88 SER A CA 1
ATOM 713 C C . SER A 1 88 ? -26.957 -5.978 54.182 1.00 59.62 88 SER A C 1
ATOM 715 O O . SER A 1 88 ? -27.395 -5.554 55.240 1.00 59.62 88 SER A O 1
ATOM 717 N N . GLU A 1 89 ? -27.758 -6.352 53.181 1.00 57.94 89 GLU A N 1
ATOM 718 C CA . GLU A 1 89 ? -29.233 -6.364 53.269 1.00 57.94 89 GLU A CA 1
ATOM 719 C C . GLU A 1 89 ? -29.799 -7.645 53.913 1.00 57.94 89 GLU A C 1
ATOM 721 O O . GLU A 1 89 ? -30.989 -7.719 54.212 1.00 57.94 89 GLU A O 1
ATOM 726 N N . LYS A 1 90 ? -28.962 -8.671 54.117 1.00 52.50 90 LYS A N 1
ATOM 727 C CA . LYS A 1 90 ? -29.344 -9.967 54.710 1.00 52.50 90 LYS A CA 1
ATOM 728 C C . LYS A 1 90 ? -28.894 -10.149 56.166 1.00 52.50 90 LYS A C 1
ATOM 730 O O . LYS A 1 90 ? -29.131 -11.222 56.719 1.00 52.50 90 LYS A O 1
ATOM 735 N N . THR A 1 91 ? -28.253 -9.141 56.756 1.00 45.72 91 THR A N 1
ATOM 736 C CA . THR A 1 91 ? -27.793 -9.132 58.156 1.00 45.72 91 THR A CA 1
ATOM 737 C C . THR A 1 91 ? -28.542 -8.055 58.923 1.00 45.72 91 THR A C 1
ATOM 739 O O . THR A 1 91 ? -28.928 -8.325 60.079 1.00 45.72 91 THR A O 1
#

Sequence (91 aa):
ALKDFLCHAEGEVRSLAQLYSGVGRNVDSLILYFGEDPARCPFEQVISTLLNFRRMFNQALEENRKQIEFERKKAEKEALENQKTSHSEKT

Organism: Nicotiana attenuata (NCBI:txid49451)

Secondary structure (DSSP, 8-state):
-HHHHHHHHHHHHHHHHHHHHHHHHHHHHHHHHTT--GGG--HHHHHHHHHHHHHHHHHHHHHHHHHHHHHHHHHHHHHHHHHHHHHHT--